Protein AF-A0A7Y3X9C4-F1 (afdb_monomer_lite)

Structure (mmCIF, N/CA/C/O backbone):
data_AF-A0A7Y3X9C4-F1
#
_entry.id   AF-A0A7Y3X9C4-F1
#
loop_
_atom_site.group_PDB
_atom_site.id
_atom_site.type_symbol
_atom_site.label_atom_id
_atom_site.label_alt_id
_atom_site.label_comp_id
_atom_site.label_asym_id
_atom_site.label_entity_id
_atom_site.label_seq_id
_atom_site.pdbx_PDB_ins_code
_atom_site.Cartn_x
_atom_site.Cartn_y
_atom_site.Cartn_z
_atom_site.occupancy
_atom_site.B_iso_or_eq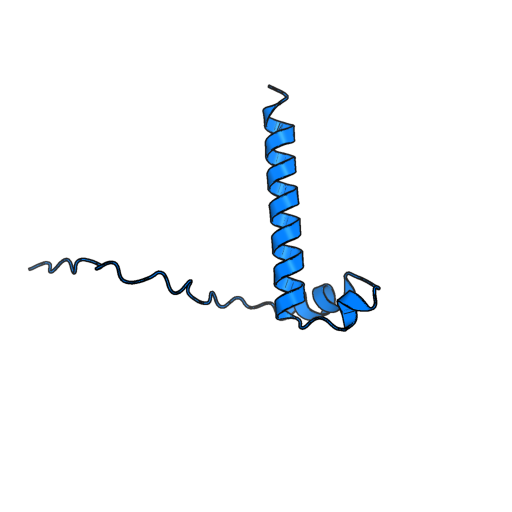uiv
_atom_site.auth_seq_id
_atom_site.auth_comp_id
_atom_site.auth_asym_id
_atom_site.auth_atom_id
_atom_site.pdbx_PDB_model_num
ATOM 1 N N . MET A 1 1 ? 13.758 -21.291 43.794 1.00 39.16 1 MET A N 1
ATOM 2 C CA . MET A 1 1 ? 14.703 -20.186 43.531 1.00 39.16 1 MET A CA 1
ATOM 3 C C . MET A 1 1 ? 14.336 -19.595 42.183 1.00 39.16 1 MET A C 1
ATOM 5 O O . MET A 1 1 ? 14.680 -20.170 41.162 1.00 39.16 1 MET A O 1
ATOM 9 N N . SER A 1 2 ? 13.531 -18.534 42.185 1.00 45.72 2 SER A N 1
ATOM 10 C CA . SER A 1 2 ? 13.040 -17.893 40.963 1.00 45.72 2 SER A CA 1
ATOM 11 C C . SER A 1 2 ? 13.933 -16.697 40.659 1.00 45.72 2 SER A C 1
ATOM 13 O O . SER A 1 2 ? 13.831 -15.671 41.325 1.00 45.72 2 SER A O 1
ATOM 15 N N . HIS A 1 3 ? 14.839 -16.843 39.694 1.00 47.66 3 HIS A N 1
ATOM 16 C CA . HIS A 1 3 ? 15.608 -15.716 39.179 1.00 47.66 3 HIS A CA 1
ATOM 17 C C . HIS A 1 3 ? 14.753 -14.972 38.152 1.00 47.66 3 HIS A C 1
ATOM 19 O O . HIS A 1 3 ? 14.570 -15.423 37.025 1.00 47.66 3 HIS A O 1
ATOM 25 N N . ILE A 1 4 ? 14.201 -13.839 38.578 1.00 56.06 4 ILE A N 1
ATOM 26 C CA . ILE A 1 4 ? 13.637 -12.825 37.691 1.00 56.06 4 ILE A CA 1
ATOM 27 C C . ILE A 1 4 ? 14.829 -12.087 37.080 1.00 56.06 4 ILE A C 1
ATOM 29 O O . ILE A 1 4 ? 15.508 -11.327 37.769 1.00 56.06 4 ILE A O 1
ATOM 33 N N . SER A 1 5 ? 15.109 -12.340 35.801 1.00 54.59 5 SER A N 1
ATOM 34 C CA . SER A 1 5 ? 16.055 -11.519 35.046 1.00 54.59 5 SER A CA 1
ATOM 35 C C . SER A 1 5 ? 15.369 -10.231 34.610 1.00 54.59 5 SER A C 1
ATOM 37 O O . SER A 1 5 ? 14.464 -10.225 33.778 1.00 54.59 5 SER A O 1
ATOM 39 N N . LEU A 1 6 ? 15.840 -9.150 35.225 1.00 55.88 6 LEU A N 1
ATOM 40 C CA . LEU A 1 6 ? 15.612 -7.752 34.896 1.00 55.88 6 LEU A CA 1
ATOM 41 C C . LEU A 1 6 ? 15.897 -7.515 33.399 1.00 55.88 6 LEU A C 1
ATOM 43 O O . LEU A 1 6 ? 17.039 -7.661 32.956 1.00 55.88 6 LEU A O 1
ATOM 47 N N . VAL A 1 7 ? 14.883 -7.150 32.613 1.00 54.22 7 VAL A N 1
ATOM 48 C CA . VAL A 1 7 ? 15.104 -6.651 31.249 1.00 54.22 7 VAL A CA 1
ATOM 49 C C . VAL A 1 7 ? 15.715 -5.254 31.353 1.00 54.22 7 VAL A C 1
ATOM 51 O O . VAL A 1 7 ? 15.062 -4.312 31.784 1.00 54.22 7 VAL A O 1
ATOM 54 N N . SER A 1 8 ? 17.010 -5.155 31.048 1.00 48.47 8 SER A N 1
ATOM 55 C CA . SER A 1 8 ? 17.748 -3.891 30.999 1.00 48.47 8 SER A CA 1
ATOM 56 C C . SER A 1 8 ? 17.520 -3.201 29.658 1.00 48.47 8 SER A C 1
ATOM 58 O O . SER A 1 8 ? 17.814 -3.764 28.603 1.00 48.47 8 SER A O 1
ATOM 60 N N . ASP A 1 9 ? 17.023 -1.969 29.716 1.00 60.75 9 ASP A N 1
ATOM 61 C CA . ASP A 1 9 ? 16.913 -1.022 28.611 1.00 60.75 9 ASP A CA 1
ATOM 62 C C . ASP A 1 9 ? 18.226 -0.866 27.834 1.00 60.75 9 ASP A C 1
ATOM 64 O O . ASP A 1 9 ? 19.237 -0.430 28.379 1.00 60.75 9 ASP A O 1
ATOM 68 N N . THR A 1 10 ? 18.215 -1.158 26.531 1.00 48.78 10 THR A N 1
ATOM 69 C CA . THR A 1 10 ? 19.266 -0.717 25.599 1.00 48.78 10 THR A CA 1
ATOM 70 C C . THR A 1 10 ? 18.690 -0.591 24.187 1.00 48.78 10 THR A C 1
ATOM 72 O O . THR A 1 10 ? 18.593 -1.567 23.459 1.00 48.78 10 THR A O 1
ATOM 75 N N . VAL A 1 11 ? 18.295 0.637 23.820 1.00 50.72 11 VAL A N 1
ATOM 76 C CA . VAL A 1 11 ? 17.997 1.125 22.456 1.00 50.72 11 VAL A CA 1
ATOM 77 C C . VAL A 1 11 ? 17.023 0.244 21.663 1.00 50.72 11 VAL A C 1
ATOM 79 O O . VAL A 1 11 ? 17.420 -0.754 21.076 1.00 50.72 11 VAL A O 1
ATOM 82 N N . ALA A 1 12 ? 15.754 0.654 21.566 1.00 48.97 12 ALA A N 1
ATOM 83 C CA . ALA A 1 12 ? 14.733 -0.007 20.753 1.00 48.97 12 ALA A CA 1
ATOM 84 C C . ALA A 1 12 ? 15.151 -0.118 19.269 1.00 48.97 12 ALA A C 1
ATOM 86 O O . ALA A 1 12 ? 14.749 0.680 18.420 1.00 48.97 12 ALA A O 1
ATOM 87 N N . GLN A 1 13 ? 15.935 -1.14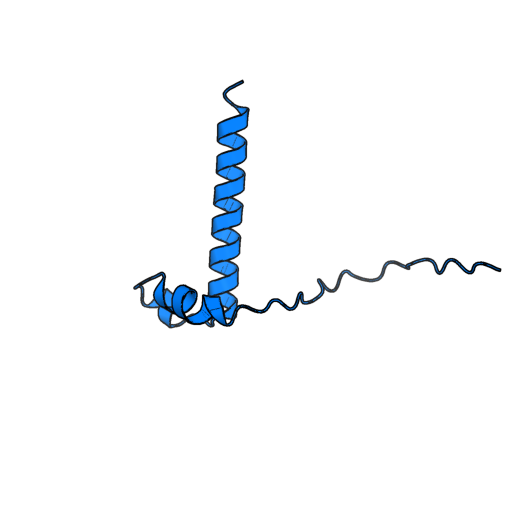2 18.929 1.00 53.62 13 GLN A N 1
ATOM 88 C CA . GLN A 1 13 ? 15.981 -1.710 17.596 1.00 53.62 13 GLN A CA 1
ATOM 89 C C . GLN A 1 13 ? 14.555 -2.167 17.340 1.00 53.62 13 GLN A C 1
ATOM 91 O O . GLN A 1 13 ? 14.133 -3.198 17.856 1.00 53.62 13 GLN A O 1
ATOM 96 N N . LYS A 1 14 ? 13.766 -1.336 16.655 1.00 61.25 14 LYS A N 1
ATOM 97 C CA . LYS A 1 14 ? 12.378 -1.644 16.322 1.00 61.25 14 LYS A CA 1
ATOM 98 C C . LYS A 1 14 ? 12.396 -2.977 15.578 1.00 61.25 14 LYS A C 1
ATOM 100 O O . LYS A 1 14 ? 12.807 -3.030 14.418 1.00 61.25 14 LYS A O 1
ATOM 105 N N . GLY A 1 15 ? 12.079 -4.048 16.304 1.00 76.12 15 GLY A N 1
ATOM 106 C CA . GLY A 1 15 ? 12.250 -5.413 15.838 1.00 76.12 15 GLY A CA 1
ATOM 107 C C . GLY A 1 15 ? 11.536 -5.589 14.508 1.00 76.12 15 GLY A C 1
ATOM 108 O O . GLY A 1 15 ? 10.462 -5.023 14.286 1.00 76.12 15 GLY A O 1
ATOM 109 N N . ARG A 1 16 ? 12.146 -6.339 13.590 1.00 83.12 16 ARG A N 1
ATOM 110 C CA . ARG A 1 16 ? 11.447 -6.745 12.371 1.00 83.12 16 ARG A CA 1
ATOM 111 C C . ARG A 1 16 ? 10.320 -7.685 12.787 1.00 83.12 16 ARG A C 1
ATOM 113 O O . ARG A 1 16 ? 10.570 -8.648 13.503 1.00 83.12 16 ARG A O 1
ATOM 120 N N . ILE A 1 17 ? 9.106 -7.399 12.334 1.00 86.69 17 ILE A N 1
ATOM 121 C CA . ILE A 1 17 ? 7.953 -8.275 12.535 1.00 86.69 17 ILE A CA 1
ATOM 122 C C . ILE A 1 17 ? 7.788 -9.081 11.242 1.00 86.69 17 ILE A C 1
ATOM 124 O O . ILE A 1 17 ? 7.506 -8.471 10.207 1.00 86.69 17 ILE A O 1
ATOM 128 N N . PRO A 1 18 ? 8.022 -10.406 11.251 1.00 88.38 18 PRO A N 1
ATOM 129 C CA . PRO A 1 18 ? 7.747 -11.242 10.093 1.00 88.38 18 PRO A CA 1
ATOM 130 C C . PRO A 1 18 ? 6.233 -11.397 9.936 1.00 88.38 18 PRO A C 1
ATOM 132 O O . PRO A 1 18 ? 5.535 -11.742 10.887 1.00 88.38 18 PRO A O 1
ATOM 135 N N . VAL A 1 19 ? 5.737 -11.125 8.735 1.00 90.25 19 VAL A N 1
ATOM 136 C CA . VAL A 1 19 ? 4.331 -11.292 8.363 1.00 90.25 19 VAL A CA 1
ATOM 137 C C . VAL A 1 19 ? 4.315 -11.960 6.998 1.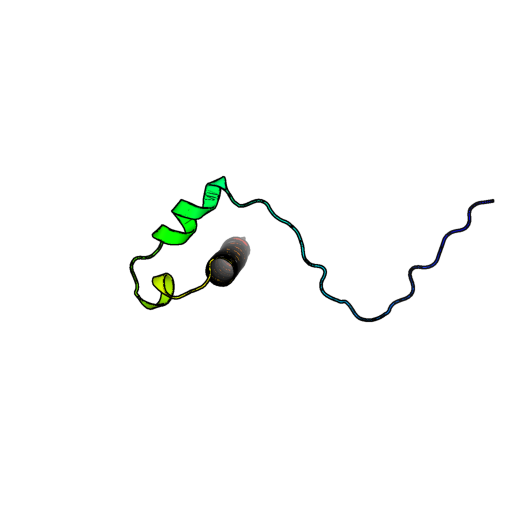00 90.25 19 VAL A C 1
ATOM 139 O O . VAL A 1 19 ? 4.996 -11.488 6.086 1.00 90.25 19 VAL A O 1
ATOM 142 N N . ASP A 1 20 ? 3.578 -13.060 6.876 1.00 93.94 20 ASP A N 1
ATOM 143 C CA . ASP A 1 20 ? 3.315 -13.666 5.574 1.00 93.94 20 ASP A CA 1
ATOM 144 C C . ASP A 1 20 ? 2.247 -12.848 4.844 1.00 93.94 20 ASP A C 1
ATOM 146 O O . ASP A 1 20 ? 1.232 -12.471 5.426 1.00 93.94 20 ASP A O 1
ATOM 150 N N . VAL A 1 21 ? 2.530 -12.527 3.586 1.00 94.38 21 VAL A N 1
ATOM 151 C CA . VAL A 1 21 ? 1.685 -11.705 2.706 1.00 94.38 21 VAL A CA 1
ATOM 152 C C . VAL A 1 21 ? 1.568 -12.334 1.317 1.00 94.38 21 VAL A C 1
ATOM 154 O O . VAL A 1 21 ? 1.266 -11.646 0.342 1.00 94.38 21 VAL A O 1
ATOM 157 N N . SER A 1 22 ? 1.888 -13.625 1.198 1.00 94.62 22 SER A N 1
ATOM 158 C CA . SER A 1 22 ? 1.953 -14.329 -0.086 1.00 94.62 22 SER A CA 1
ATOM 159 C C . SER A 1 22 ? 0.609 -14.317 -0.820 1.00 94.62 22 SER A C 1
ATOM 161 O O . SER A 1 22 ? 0.573 -14.120 -2.030 1.00 94.62 22 SER A O 1
ATOM 163 N N . ASP A 1 23 ? -0.490 -14.450 -0.082 1.00 96.56 23 ASP A N 1
ATOM 164 C CA . ASP A 1 23 ? -1.870 -14.371 -0.570 1.00 96.56 23 ASP A CA 1
ATOM 165 C C . ASP A 1 23 ? -2.283 -12.957 -1.011 1.00 96.56 23 ASP A C 1
ATOM 167 O O . ASP A 1 23 ? -3.149 -12.791 -1.868 1.00 96.56 23 ASP A O 1
ATOM 171 N N . LEU A 1 24 ? -1.648 -11.927 -0.450 1.00 96.44 24 LEU A N 1
ATOM 172 C CA . LEU A 1 24 ? -1.964 -10.526 -0.727 1.00 96.44 24 LEU A CA 1
ATOM 173 C C . LEU A 1 24 ? -1.096 -9.915 -1.828 1.00 96.44 24 LEU A C 1
ATOM 175 O O . LEU A 1 24 ? -1.392 -8.809 -2.281 1.00 96.44 24 LEU A O 1
ATOM 179 N N . ARG A 1 25 ? -0.026 -10.598 -2.253 1.00 95.75 25 ARG A N 1
ATOM 180 C CA . ARG A 1 25 ? 0.994 -10.038 -3.148 1.00 95.75 25 ARG A CA 1
ATOM 181 C C . ARG A 1 25 ? 0.397 -9.460 -4.426 1.00 95.75 25 ARG A C 1
ATOM 183 O O . ARG A 1 25 ? 0.630 -8.290 -4.707 1.00 95.75 25 ARG A O 1
ATOM 190 N N . ASP A 1 26 ? -0.386 -10.246 -5.157 1.00 96.12 26 ASP A N 1
ATOM 191 C CA . ASP A 1 26 ? -0.939 -9.813 -6.444 1.00 96.12 26 ASP A CA 1
ATOM 192 C C . ASP A 1 26 ? -1.890 -8.625 -6.263 1.00 96.12 26 ASP A C 1
ATOM 194 O O . ASP A 1 26 ? -1.780 -7.628 -6.973 1.00 96.12 26 ASP A O 1
ATOM 198 N N . SER A 1 27 ? -2.730 -8.672 -5.225 1.00 97.19 27 SER A N 1
ATOM 199 C CA . SER A 1 27 ? -3.630 -7.572 -4.865 1.00 97.19 27 SER A CA 1
ATOM 200 C C . SER A 1 27 ? -2.879 -6.279 -4.527 1.00 97.19 27 SER A C 1
ATOM 202 O O . SER A 1 27 ? -3.333 -5.199 -4.889 1.00 97.19 27 SER A O 1
ATOM 204 N N . ILE A 1 28 ? -1.736 -6.360 -3.835 1.00 96.88 28 ILE A N 1
ATOM 205 C CA . ILE A 1 28 ? -0.911 -5.190 -3.487 1.00 96.88 28 ILE A CA 1
ATOM 206 C C . ILE A 1 28 ? -0.218 -4.616 -4.729 1.00 96.88 28 ILE A C 1
ATOM 208 O O . ILE A 1 28 ? -0.105 -3.398 -4.876 1.00 96.88 28 ILE A O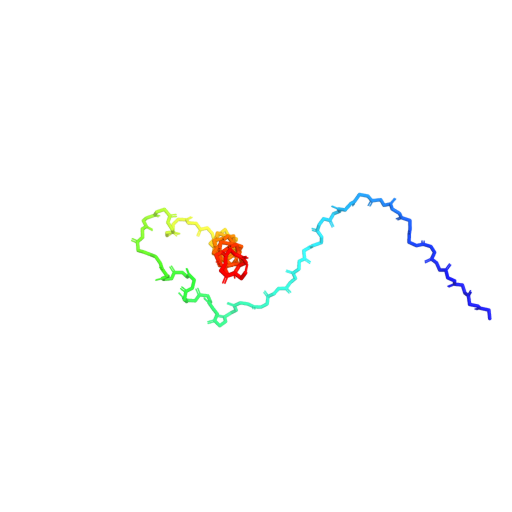 1
ATOM 212 N N . GLU A 1 29 ? 0.267 -5.480 -5.618 1.00 96.12 29 GLU A N 1
ATOM 213 C CA . GLU A 1 29 ? 0.933 -5.064 -6.854 1.00 96.12 29 GLU A CA 1
ATOM 214 C C . GLU A 1 29 ? -0.048 -4.378 -7.818 1.00 96.12 29 GLU A C 1
ATOM 216 O O . GLU A 1 29 ? 0.328 -3.400 -8.460 1.00 96.12 29 GLU A O 1
ATOM 221 N N . SER A 1 30 ? -1.311 -4.821 -7.864 1.00 95.94 30 SER A N 1
ATOM 222 C CA . SER A 1 30 ? -2.322 -4.318 -8.803 1.00 95.94 30 SER A CA 1
ATOM 223 C C . SER A 1 30 ? -3.339 -3.335 -8.211 1.00 95.94 30 SER A C 1
ATOM 225 O O . SER A 1 30 ? -4.317 -3.008 -8.877 1.00 95.94 30 SER A O 1
ATOM 227 N N . CYS A 1 31 ? -3.196 -2.883 -6.959 1.00 95.75 31 CYS A N 1
ATOM 228 C CA . CYS A 1 31 ? -4.213 -2.016 -6.343 1.00 95.75 31 CYS A CA 1
ATOM 229 C C . CYS A 1 31 ? -4.216 -0.570 -6.865 1.00 95.75 31 CYS A C 1
ATOM 231 O O . CYS A 1 31 ? -5.109 0.200 -6.508 1.00 95.75 31 CYS A O 1
ATOM 233 N N . ARG A 1 32 ? -3.196 -0.168 -7.632 1.00 95.75 32 ARG A N 1
ATOM 234 C CA . ARG A 1 32 ? -3.074 1.165 -8.230 1.00 95.75 32 ARG A CA 1
ATOM 235 C C . ARG A 1 32 ? -2.450 1.069 -9.609 1.00 95.75 32 ARG A C 1
ATOM 237 O O . ARG A 1 32 ? -1.509 0.306 -9.804 1.00 95.75 32 ARG A O 1
ATOM 244 N N . ASP A 1 33 ? -2.922 1.927 -10.503 1.00 92.62 33 ASP A N 1
ATOM 245 C CA . ASP A 1 33 ? -2.531 1.935 -11.915 1.00 92.62 33 ASP A CA 1
ATOM 246 C C . ASP A 1 33 ? -1.520 3.043 -12.260 1.00 92.62 33 ASP A C 1
ATOM 248 O O . ASP A 1 33 ? -1.285 3.340 -13.431 1.00 92.62 33 ASP A O 1
ATOM 252 N N . ASP A 1 34 ? -0.929 3.705 -11.261 1.00 95.00 34 ASP A N 1
ATOM 253 C CA . ASP A 1 34 ? 0.019 4.792 -11.492 1.00 95.00 34 ASP A CA 1
ATOM 254 C C . ASP A 1 34 ? 1.473 4.304 -11.614 1.00 95.00 34 ASP A C 1
ATOM 256 O O . ASP A 1 34 ? 1.906 3.346 -10.970 1.00 95.00 34 ASP A O 1
ATOM 260 N N . ALA A 1 35 ? 2.255 4.999 -12.446 1.00 94.00 35 ALA A N 1
ATOM 261 C CA . ALA A 1 35 ? 3.647 4.635 -12.715 1.00 94.00 35 ALA A CA 1
ATOM 262 C C . ALA A 1 35 ? 4.526 4.693 -11.456 1.00 94.00 35 ALA A C 1
ATOM 264 O O . ALA A 1 35 ? 5.440 3.887 -11.309 1.00 94.00 35 ALA A O 1
ATOM 265 N N . ALA A 1 36 ? 4.244 5.611 -10.526 1.00 95.00 36 ALA A N 1
ATOM 266 C CA . ALA A 1 36 ? 5.007 5.692 -9.286 1.00 95.00 36 ALA A CA 1
ATOM 267 C C . ALA A 1 36 ? 4.774 4.451 -8.414 1.00 95.00 36 ALA A C 1
ATOM 269 O O . ALA A 1 36 ? 5.715 3.967 -7.790 1.00 95.00 36 ALA A O 1
ATOM 270 N N . TRP A 1 37 ? 3.556 3.902 -8.403 1.00 96.75 37 TRP A N 1
ATOM 271 C CA . TRP A 1 37 ? 3.261 2.639 -7.739 1.00 96.75 37 TRP A CA 1
ATOM 272 C C . TRP A 1 37 ? 4.025 1.480 -8.361 1.00 96.75 37 TRP A C 1
ATOM 274 O O . TRP A 1 37 ? 4.672 0.738 -7.628 1.00 96.75 37 TRP A O 1
ATOM 284 N N . ALA A 1 38 ? 4.010 1.339 -9.688 1.00 95.06 38 ALA A N 1
ATOM 285 C CA . ALA A 1 38 ? 4.682 0.237 -10.379 1.00 95.06 38 ALA A CA 1
ATOM 286 C C . ALA A 1 38 ? 6.175 0.125 -10.006 1.00 95.06 38 ALA A C 1
ATOM 288 O O . ALA A 1 38 ? 6.651 -0.973 -9.715 1.00 95.06 38 ALA A O 1
ATOM 289 N N . GLU A 1 39 ? 6.869 1.261 -9.899 1.00 96.44 39 GLU A N 1
ATOM 290 C CA . GLU A 1 39 ? 8.302 1.338 -9.578 1.00 96.44 39 GLU A CA 1
ATOM 291 C C . GLU A 1 39 ? 8.637 1.077 -8.094 1.00 96.44 39 GLU A C 1
ATOM 293 O O . GLU A 1 39 ? 9.800 0.871 -7.734 1.00 96.44 39 GLU A O 1
ATOM 298 N N . LEU A 1 40 ? 7.648 1.083 -7.192 1.00 96.88 40 LEU A N 1
ATOM 299 C CA . LEU A 1 40 ? 7.900 0.864 -5.768 1.00 96.88 40 LEU A CA 1
ATOM 300 C C . LEU A 1 40 ? 8.153 -0.621 -5.447 1.00 96.88 40 LEU A C 1
ATOM 302 O O . LEU A 1 40 ? 7.372 -1.492 -5.844 1.00 96.88 40 LEU A O 1
ATOM 306 N N . PRO A 1 41 ? 9.159 -0.934 -4.605 1.00 96.94 41 PRO A N 1
ATOM 307 C CA . PRO A 1 41 ? 9.316 -2.276 -4.053 1.00 96.94 41 PRO A CA 1
ATOM 308 C C . PRO A 1 41 ? 8.095 -2.697 -3.226 1.00 96.94 41 PRO A C 1
ATOM 310 O O . PRO A 1 41 ? 7.529 -1.878 -2.496 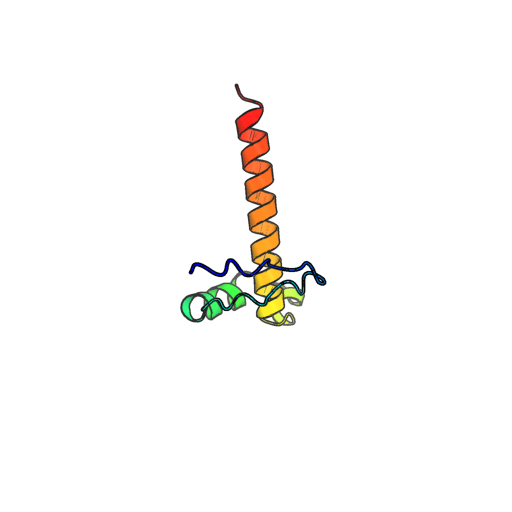1.00 96.94 41 PRO A O 1
ATOM 313 N N . LEU A 1 42 ? 7.762 -3.993 -3.223 1.00 94.88 42 LEU A N 1
ATOM 314 C CA . LEU A 1 42 ? 6.630 -4.552 -2.464 1.00 94.88 42 LEU A CA 1
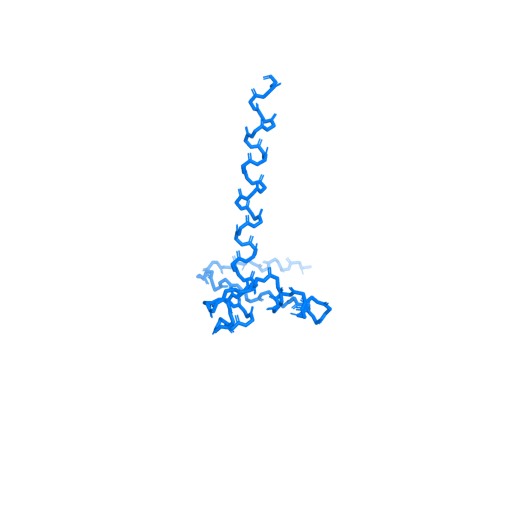ATOM 315 C C . LEU A 1 42 ? 6.616 -4.110 -0.987 1.00 94.88 42 LEU A C 1
ATOM 317 O O . LEU A 1 42 ? 5.585 -3.706 -0.456 1.00 94.88 42 LEU A O 1
ATOM 321 N N . ALA A 1 43 ? 7.775 -4.095 -0.322 1.00 94.62 43 ALA A N 1
ATOM 322 C CA . ALA A 1 43 ? 7.879 -3.637 1.066 1.00 94.62 43 ALA A CA 1
ATOM 323 C C . ALA A 1 43 ? 7.498 -2.153 1.250 1.00 94.62 43 ALA A C 1
ATOM 325 O O . ALA A 1 43 ? 6.965 -1.778 2.296 1.00 94.62 43 ALA A O 1
ATOM 326 N N . ALA A 1 44 ? 7.775 -1.299 0.260 1.00 96.12 44 ALA A N 1
ATOM 327 C CA . ALA A 1 44 ? 7.374 0.104 0.282 1.00 96.12 44 ALA A CA 1
ATOM 328 C C . ALA A 1 44 ? 5.867 0.244 0.033 1.00 96.12 44 ALA A C 1
ATOM 330 O O . ALA A 1 44 ? 5.206 0.938 0.803 1.00 96.12 44 ALA A O 1
ATOM 331 N N . LYS A 1 45 ? 5.323 -0.490 -0.949 1.00 97.19 45 LYS A N 1
ATOM 332 C CA . LYS A 1 45 ? 3.878 -0.579 -1.217 1.00 97.19 45 LYS A CA 1
ATOM 333 C C . LYS A 1 45 ? 3.100 -0.955 0.046 1.00 97.19 45 LYS A C 1
ATOM 335 O O . LYS A 1 45 ? 2.222 -0.212 0.478 1.00 97.19 45 LYS A O 1
ATOM 340 N N . ILE A 1 46 ? 3.517 -2.028 0.724 1.00 96.38 46 ILE A N 1
ATOM 341 C CA . ILE A 1 46 ? 2.924 -2.484 1.993 1.00 96.38 46 ILE A CA 1
ATOM 342 C C . ILE A 1 46 ? 2.944 -1.371 3.051 1.00 96.38 46 ILE A C 1
ATOM 344 O O . ILE A 1 46 ? 1.935 -1.112 3.704 1.00 96.38 46 ILE A O 1
ATOM 348 N N . ARG A 1 47 ? 4.075 -0.674 3.221 1.00 96.06 47 ARG A N 1
ATOM 349 C CA . ARG A 1 47 ? 4.185 0.416 4.208 1.00 96.06 47 ARG A CA 1
ATOM 350 C C . ARG A 1 47 ? 3.258 1.589 3.900 1.00 96.06 47 ARG A C 1
ATOM 352 O O . ARG A 1 47 ? 2.730 2.178 4.841 1.00 96.06 47 ARG A O 1
ATOM 359 N N . VAL A 1 48 ? 3.083 1.933 2.624 1.00 97.12 48 VAL A N 1
ATOM 360 C CA . VAL A 1 48 ? 2.158 2.992 2.198 1.00 97.12 48 VAL A CA 1
ATOM 361 C C . VAL A 1 48 ? 0.722 2.599 2.533 1.00 97.12 48 VAL A C 1
ATOM 363 O O . VAL A 1 48 ? 0.059 3.342 3.253 1.00 97.12 48 VAL A O 1
ATOM 366 N N . LEU A 1 49 ? 0.284 1.403 2.124 1.00 96.94 49 LEU A N 1
ATOM 367 C CA . LEU A 1 49 ? -1.075 0.914 2.389 1.00 96.94 49 LEU A CA 1
ATOM 368 C C . LEU A 1 49 ? -1.388 0.852 3.889 1.00 96.94 49 LEU A C 1
ATOM 370 O O . LEU A 1 49 ? -2.447 1.302 4.325 1.00 96.94 49 LEU A O 1
ATOM 374 N N . ILE A 1 50 ? -0.452 0.345 4.700 1.00 96.81 50 ILE A N 1
ATOM 375 C CA . ILE A 1 50 ? -0.616 0.294 6.159 1.00 96.81 50 ILE A CA 1
ATOM 376 C C . ILE A 1 50 ? -0.783 1.703 6.731 1.00 96.81 50 ILE A C 1
ATOM 378 O O . ILE A 1 50 ? -1.676 1.927 7.545 1.00 96.81 50 ILE A O 1
ATOM 382 N N . ARG A 1 51 ? 0.056 2.661 6.316 1.00 97.88 51 ARG A N 1
ATOM 383 C CA . ARG A 1 51 ? -0.025 4.040 6.813 1.00 97.88 51 ARG A CA 1
ATOM 384 C C . ARG A 1 51 ? -1.363 4.681 6.468 1.00 97.88 51 ARG A C 1
ATOM 386 O O . ARG A 1 51 ? -2.007 5.235 7.347 1.00 97.88 51 ARG A O 1
ATOM 393 N N . GLU A 1 52 ? -1.799 4.555 5.224 1.00 97.44 52 GLU A N 1
ATOM 394 C CA . GLU A 1 52 ? -3.073 5.119 4.785 1.00 97.44 52 GLU A CA 1
ATOM 395 C C . GLU A 1 52 ? -4.260 4.511 5.524 1.00 97.44 52 GLU A C 1
ATOM 397 O O . GLU A 1 52 ? -5.168 5.242 5.922 1.00 97.44 52 GLU A O 1
ATOM 402 N N . ARG A 1 53 ? -4.254 3.191 5.758 1.00 97.25 53 ARG A N 1
ATOM 403 C CA . ARG A 1 53 ? -5.336 2.554 6.510 1.00 97.25 53 ARG A CA 1
ATOM 404 C C . ARG A 1 53 ? -5.354 3.008 7.967 1.00 97.25 53 ARG A C 1
ATOM 406 O O . ARG A 1 53 ? -6.431 3.263 8.498 1.00 97.25 53 ARG A O 1
ATOM 413 N N . LEU A 1 54 ? -4.189 3.152 8.599 1.00 97.75 54 LEU A N 1
ATOM 414 C CA . LEU A 1 54 ? -4.091 3.704 9.953 1.00 97.75 54 LEU A CA 1
ATOM 415 C C . LEU A 1 54 ? -4.632 5.140 10.007 1.00 97.75 54 LEU A C 1
ATOM 417 O O . LEU A 1 54 ? -5.446 5.448 10.875 1.00 97.75 54 LEU A O 1
ATOM 421 N N . ASP A 1 55 ? -4.263 5.987 9.045 1.00 97.50 55 ASP A N 1
ATOM 422 C CA . ASP A 1 55 ? -4.747 7.369 8.968 1.00 97.50 55 ASP A CA 1
ATOM 423 C C . ASP A 1 55 ? -6.271 7.435 8.756 1.00 97.50 55 ASP A C 1
ATOM 425 O O . ASP A 1 55 ? -6.946 8.283 9.343 1.00 97.50 55 ASP A O 1
ATOM 429 N N . GLN A 1 56 ? -6.835 6.541 7.936 1.00 97.06 56 GLN A N 1
ATOM 430 C CA . GLN A 1 56 ? -8.287 6.405 7.763 1.00 97.06 56 GLN A CA 1
ATOM 431 C C . GLN A 1 56 ? -8.972 6.022 9.079 1.00 97.06 56 GLN A C 1
ATOM 433 O O . GLN A 1 56 ? -9.930 6.679 9.476 1.00 97.06 56 GLN A O 1
ATOM 438 N N . MET A 1 57 ? -8.456 5.013 9.785 1.00 96.56 57 MET A N 1
ATOM 439 C CA . MET A 1 57 ? -9.021 4.553 11.056 1.00 96.56 57 MET A CA 1
ATOM 440 C C . MET A 1 57 ? -8.976 5.637 12.140 1.00 96.56 57 MET A C 1
ATOM 442 O O . MET A 1 57 ? -9.925 5.777 12.909 1.00 96.56 57 MET A O 1
ATOM 446 N N . GLU A 1 58 ? -7.907 6.433 12.207 1.00 96.50 58 GLU A N 1
ATOM 447 C CA . GLU A 1 58 ? -7.833 7.561 13.144 1.00 96.50 58 GLU A CA 1
ATOM 448 C C . GLU A 1 58 ? -8.856 8.657 12.803 1.00 96.50 58 GLU A C 1
ATOM 450 O O . GLU A 1 58 ? -9.536 9.173 13.694 1.00 96.50 58 GLU A O 1
ATOM 455 N N . LYS A 1 59 ? -9.054 8.964 11.514 1.00 95.38 59 LYS A N 1
ATOM 456 C CA . LYS A 1 59 ? -10.113 9.889 11.069 1.00 95.38 59 LYS A CA 1
ATOM 457 C C . LYS A 1 59 ? -11.512 9.365 11.411 1.00 95.38 59 LYS A C 1
ATOM 459 O O . LYS A 1 59 ? -12.339 10.134 11.898 1.00 95.38 59 LYS A O 1
ATOM 464 N N . GLU A 1 60 ? -11.765 8.073 11.200 1.00 94.75 60 GLU A N 1
ATOM 465 C CA . GLU A 1 60 ? -13.027 7.405 11.551 1.00 94.75 60 GLU A CA 1
ATOM 466 C C . GLU A 1 60 ? -13.303 7.503 13.065 1.00 94.75 60 GLU A C 1
ATOM 468 O O . GLU A 1 60 ? -14.394 7.909 13.473 1.00 94.75 60 GLU A O 1
ATOM 473 N N . LYS A 1 61 ? -12.302 7.238 13.919 1.00 93.38 61 LYS A N 1
ATOM 474 C CA . LYS A 1 61 ? -12.430 7.388 15.382 1.00 93.38 61 LYS A CA 1
ATOM 475 C C . LYS A 1 61 ? -12.818 8.810 15.786 1.00 93.38 61 LYS A C 1
ATOM 477 O O . LYS A 1 61 ? -13.742 8.987 16.577 1.00 93.38 61 LYS A O 1
ATOM 482 N N . LEU A 1 62 ? -12.157 9.824 15.227 1.00 90.31 62 LEU A N 1
ATOM 483 C CA . LEU A 1 62 ? -12.456 11.231 15.521 1.00 90.31 62 LEU A CA 1
ATOM 484 C C . LEU A 1 62 ? -13.848 11.663 15.035 1.00 90.31 62 LEU A C 1
ATOM 486 O O . LEU A 1 62 ? -14.485 12.506 15.667 1.00 90.31 62 LEU A O 1
ATOM 490 N N . ALA A 1 63 ? -14.330 11.098 13.926 1.00 86.12 63 ALA A N 1
ATOM 491 C CA . ALA A 1 63 ? -15.681 11.355 13.434 1.00 86.12 63 ALA A CA 1
ATOM 492 C C . ALA A 1 63 ? -16.748 10.745 14.359 1.00 86.12 63 ALA A C 1
ATOM 494 O O . ALA A 1 63 ? -17.745 11.397 14.661 1.00 86.12 63 ALA A O 1
ATOM 495 N N . THR A 1 64 ? -16.519 9.526 14.860 1.00 78.19 64 THR A N 1
ATOM 496 C CA . THR A 1 64 ? -17.461 8.850 15.773 1.00 78.19 64 THR A CA 1
ATOM 497 C C . THR A 1 64 ? -17.514 9.463 17.177 1.00 78.19 64 THR A C 1
ATOM 499 O O . THR A 1 64 ? -18.558 9.398 17.823 1.00 78.19 64 THR A O 1
ATOM 502 N N . SER A 1 65 ? -16.438 10.098 17.656 1.00 69.88 65 SER A N 1
ATOM 503 C CA . SER A 1 65 ? -16.393 10.700 18.998 1.00 69.88 65 SER A CA 1
ATOM 504 C C . SER A 1 65 ? -17.023 12.094 19.094 1.00 69.88 65 SER A C 1
ATOM 506 O O . SER A 1 65 ? -17.406 12.500 20.186 1.00 69.88 65 SER A O 1
ATOM 508 N N . LYS A 1 66 ? -17.182 12.821 17.979 1.00 61.56 66 LYS A N 1
ATOM 509 C CA . LYS A 1 66 ? -17.850 14.140 17.941 1.00 61.56 66 LYS A CA 1
ATOM 510 C C . LYS A 1 66 ? -19.382 14.079 17.855 1.00 61.56 66 LYS A C 1
ATOM 512 O O . LYS A 1 66 ? -20.022 15.125 17.862 1.00 61.56 66 LYS A O 1
ATOM 517 N N . GLY A 1 67 ? -19.963 12.885 17.739 1.00 58.16 67 GLY A N 1
ATOM 518 C CA . GLY A 1 67 ? -21.407 12.677 17.590 1.00 58.16 67 GLY A CA 1
ATOM 519 C C . GLY A 1 67 ? -22.143 12.261 18.866 1.00 58.16 67 GLY A C 1
ATOM 520 O O . GLY A 1 67 ? -23.258 11.755 18.750 1.00 58.16 67 GLY A O 1
ATOM 521 N N . LYS A 1 68 ? -21.538 12.402 20.053 1.00 46.97 68 LYS A N 1
ATOM 522 C CA . LYS A 1 68 ? -22.121 11.964 21.328 1.00 46.97 68 LYS A CA 1
ATOM 523 C C . LYS A 1 68 ? -22.151 13.078 22.363 1.00 46.97 68 LYS A C 1
ATOM 525 O O . LYS A 1 68 ? -21.169 13.849 22.407 1.00 46.97 68 LYS A O 1
#

Radius of gyration: 19.33 Å; chains: 1; bounding box: 41×34×56 Å

Foldseek 3Di:
DDDDDDDDDDDCPVDDDDDDCVVCQVVLCPVDDDPVSNPDDSVVSVVVVVVVVVVVVVVVVVVVVVPD

pLDDT: mean 83.43, std 18.77, range [39.16, 97.88]

Sequence (68 aa):
MSHISLVSDTVAQKGRIPVDVSDLRDSIESCRDDAAWAELPLAAKIRVLIRERLDQMEKEKLATSKGK

Secondary structure (DSSP, 8-state):
---------------------TTTHHHHHTS---HHHHHS-HHHHHHHHHHHHHHHHHHHHHHHHTT-